Protein AF-A0A916R8A1-F1 (afdb_monomer_lite)

Secondary structure (DSSP, 8-state):
-HHHHHHHHHHIIIIIHHHHHHHHHHHHS-HHHHHHHHHTHHHHHHHHHHHTT----HHHHHHHHHHHHHHHHHHH--

pLDDT: mean 90.04, std 7.25, range [55.75, 96.31]

Radius of gyration: 16.32 Å; chains: 1; bounding box: 36×24×46 Å

Sequence (78 aa):
MKLVGAIFITAFSSTYLGIWLQQTSLKFSPAGIAQTLLATSPIFIIPIAAQMGEKISIRSVLGVLVAVVGISLLFTFR

Structure (mmCIF, N/CA/C/O backbone):
data_AF-A0A916R8A1-F1
#
_entry.id   AF-A0A916R8A1-F1
#
loop_
_atom_site.group_PDB
_atom_site.id
_atom_site.type_symbol
_atom_site.label_atom_id
_atom_site.label_alt_id
_atom_site.label_comp_id
_atom_site.label_asym_id
_atom_site.label_entity_id
_atom_site.label_seq_id
_atom_site.pdbx_PDB_ins_code
_atom_site.Cartn_x
_atom_site.Cartn_y
_atom_site.Cartn_z
_atom_site.occupancy
_atom_site.B_iso_or_equiv
_atom_site.auth_seq_id
_atom_site.auth_comp_id
_atom_site.auth_asym_id
_atom_site.auth_atom_id
_atom_site.pdbx_PDB_model_num
ATOM 1 N N . MET A 1 1 ? 8.048 19.271 23.969 1.00 67.88 1 MET A N 1
ATOM 2 C CA . MET A 1 1 ? 8.983 18.221 23.496 1.00 67.88 1 MET A CA 1
ATOM 3 C C . MET A 1 1 ? 8.286 16.928 23.062 1.00 67.88 1 MET A C 1
ATOM 5 O O . MET A 1 1 ? 8.497 16.527 21.929 1.00 67.88 1 MET A O 1
ATOM 9 N N . LYS A 1 2 ? 7.409 16.305 23.874 1.00 81.75 2 LYS A N 1
ATOM 10 C CA . LYS A 1 2 ? 6.717 15.045 23.500 1.00 81.75 2 LYS A CA 1
ATOM 11 C C . LYS A 1 2 ? 5.885 15.119 22.204 1.00 81.75 2 LYS A C 1
ATOM 13 O O . LYS A 1 2 ? 5.970 14.215 21.385 1.00 81.75 2 LYS A O 1
ATOM 18 N N . LEU A 1 3 ? 5.138 16.209 21.993 1.00 89.56 3 LEU A N 1
ATOM 19 C CA . LEU A 1 3 ? 4.313 16.395 20.789 1.00 89.56 3 LEU A CA 1
ATOM 20 C C . LEU A 1 3 ? 5.154 16.512 19.507 1.00 89.56 3 LEU A C 1
ATOM 22 O O . LEU A 1 3 ? 4.854 15.866 18.513 1.00 89.56 3 LEU A O 1
ATOM 26 N N . VAL A 1 4 ? 6.239 17.291 19.552 1.00 93.25 4 VAL A N 1
ATOM 27 C CA . VAL A 1 4 ? 7.153 17.470 18.411 1.00 93.25 4 VAL A CA 1
ATOM 28 C C . VAL A 1 4 ? 7.817 16.145 18.032 1.00 93.25 4 VAL A C 1
ATOM 30 O O . VAL A 1 4 ? 7.880 15.814 16.854 1.00 93.25 4 VAL A O 1
ATOM 33 N N . GLY A 1 5 ? 8.233 15.347 19.023 1.00 93.06 5 GLY A N 1
ATOM 34 C CA . GLY A 1 5 ? 8.761 14.003 18.782 1.00 93.06 5 GLY A CA 1
ATOM 35 C C . GLY A 1 5 ? 7.738 13.067 18.129 1.00 93.06 5 GLY A C 1
ATOM 36 O O . GLY A 1 5 ? 8.068 12.381 17.168 1.00 93.06 5 GLY A O 1
ATOM 37 N N . ALA A 1 6 ? 6.482 13.078 18.591 1.00 92.56 6 ALA A N 1
ATOM 38 C CA . ALA A 1 6 ? 5.415 12.264 18.003 1.00 92.56 6 ALA A CA 1
ATOM 39 C C . ALA A 1 6 ? 5.087 12.673 16.555 1.00 92.56 6 ALA A C 1
ATOM 41 O O . ALA A 1 6 ? 4.936 11.810 15.689 1.00 92.56 6 ALA A O 1
ATOM 42 N N . ILE A 1 7 ? 5.031 13.979 16.270 1.00 94.31 7 ILE A N 1
ATOM 43 C CA . ILE A 1 7 ? 4.828 14.499 14.909 1.00 94.31 7 ILE A CA 1
ATOM 44 C C . ILE A 1 7 ? 5.992 14.092 14.007 1.00 94.31 7 ILE A C 1
ATOM 46 O O . ILE A 1 7 ? 5.766 13.609 12.903 1.00 94.31 7 ILE A O 1
ATOM 50 N N . PHE A 1 8 ? 7.232 14.233 14.481 1.00 95.06 8 PHE A N 1
ATOM 51 C CA . PHE A 1 8 ? 8.407 13.841 13.711 1.00 95.06 8 PHE A CA 1
ATOM 52 C C . PHE A 1 8 ? 8.377 12.350 13.364 1.00 95.06 8 PHE A C 1
ATOM 54 O O . PHE A 1 8 ? 8.510 11.993 12.198 1.00 95.06 8 PHE A O 1
ATOM 61 N N . ILE A 1 9 ? 8.135 11.481 14.351 1.00 94.44 9 ILE A N 1
ATOM 62 C CA . ILE A 1 9 ? 8.097 10.026 14.146 1.00 94.44 9 ILE A CA 1
ATOM 63 C C . ILE A 1 9 ? 6.999 9.641 13.154 1.00 94.44 9 ILE A C 1
ATOM 65 O O . ILE A 1 9 ? 7.254 8.861 12.238 1.00 94.44 9 ILE A O 1
ATOM 69 N N 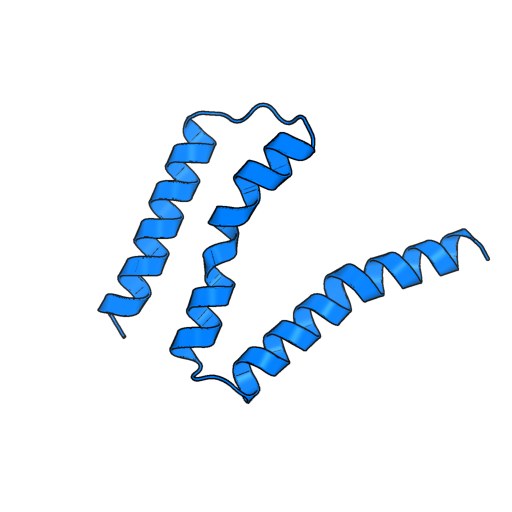. THR A 1 10 ? 5.793 10.186 13.311 1.00 93.69 10 THR A N 1
ATOM 70 C CA . THR A 1 10 ? 4.661 9.851 12.436 1.00 93.69 10 THR A CA 1
ATOM 71 C C . THR A 1 10 ? 4.870 10.367 11.016 1.00 93.69 10 THR A C 1
ATOM 73 O O . THR A 1 10 ? 4.778 9.576 10.083 1.00 93.69 10 THR A O 1
ATOM 76 N N . ALA A 1 11 ? 5.232 11.640 10.836 1.00 92.75 11 ALA A N 1
ATOM 77 C CA . ALA A 1 11 ? 5.457 12.237 9.517 1.00 92.75 11 ALA A CA 1
ATOM 78 C C . ALA A 1 11 ? 6.650 11.610 8.775 1.00 92.75 11 ALA A C 1
ATOM 80 O O . ALA A 1 11 ? 6.598 11.425 7.556 1.00 92.75 11 ALA A O 1
ATOM 81 N N . PHE A 1 12 ? 7.714 11.262 9.505 1.00 94.81 12 PHE A N 1
ATOM 82 C CA . PHE A 1 12 ? 8.870 10.578 8.937 1.00 94.81 12 PHE A CA 1
ATOM 83 C C . PHE A 1 12 ? 8.518 9.150 8.507 1.00 94.81 12 PHE A C 1
ATOM 85 O O . PHE A 1 12 ? 8.816 8.754 7.382 1.00 94.81 12 PHE A O 1
ATOM 92 N N . SER A 1 13 ? 7.857 8.389 9.384 1.00 92.88 13 SER A N 1
ATOM 93 C CA . SER A 1 13 ? 7.588 6.965 9.151 1.00 92.88 13 SER A CA 1
ATOM 94 C C . SER A 1 13 ? 6.494 6.719 8.112 1.00 92.88 13 SER A C 1
ATOM 96 O O . SER A 1 13 ? 6.538 5.693 7.440 1.00 92.88 13 SER A O 1
ATOM 98 N N . SER A 1 14 ? 5.522 7.627 7.961 1.00 89.94 14 SER A N 1
ATOM 99 C CA . SER A 1 14 ? 4.456 7.489 6.963 1.00 89.94 14 SER A CA 1
ATOM 100 C C . SER A 1 14 ? 4.825 8.153 5.633 1.00 89.94 14 SER A C 1
ATOM 102 O O . SER A 1 14 ? 5.103 7.470 4.649 1.00 89.94 14 SER A O 1
ATOM 104 N N . THR A 1 15 ? 4.854 9.485 5.592 1.00 92.25 15 THR A N 1
ATOM 105 C CA . THR A 1 15 ? 4.929 10.251 4.345 1.00 92.25 15 THR A CA 1
ATOM 106 C C . THR A 1 15 ? 6.332 10.247 3.757 1.00 92.25 15 THR A C 1
ATOM 108 O O . THR A 1 15 ? 6.502 9.905 2.588 1.00 92.25 15 THR A O 1
ATOM 111 N N . TYR A 1 16 ? 7.347 10.615 4.548 1.00 95.31 16 TYR A N 1
ATOM 112 C CA . TYR A 1 16 ? 8.717 10.711 4.036 1.00 95.31 16 TYR A CA 1
ATOM 113 C C . TYR A 1 16 ? 9.238 9.343 3.592 1.00 95.31 16 TYR A C 1
ATOM 115 O O . TYR A 1 16 ? 9.668 9.188 2.448 1.00 95.31 16 TYR A O 1
ATOM 123 N N . LEU A 1 17 ? 9.150 8.339 4.470 1.00 95.62 17 LEU A N 1
ATOM 124 C CA . LEU A 1 17 ? 9.630 6.995 4.171 1.00 95.62 17 LEU A CA 1
ATOM 125 C C . LEU A 1 17 ? 8.847 6.358 3.014 1.00 95.62 17 LEU A C 1
ATOM 127 O O . LEU A 1 17 ? 9.458 5.758 2.133 1.00 95.62 17 LEU A O 1
ATOM 131 N N . GLY A 1 18 ? 7.523 6.543 2.964 1.00 93.25 18 GLY A N 1
ATOM 132 C CA . GLY A 1 18 ? 6.686 6.037 1.875 1.00 93.25 18 GLY A CA 1
ATOM 133 C C . GLY A 1 18 ? 7.089 6.593 0.506 1.00 93.25 18 GLY A C 1
ATOM 134 O O . GLY A 1 18 ? 7.313 5.826 -0.431 1.00 93.25 18 GLY A O 1
ATOM 135 N N . ILE A 1 19 ? 7.257 7.915 0.392 1.00 94.75 19 ILE A N 1
ATOM 136 C CA . ILE A 1 19 ? 7.676 8.557 -0.865 1.00 94.75 19 ILE A CA 1
ATOM 137 C C . ILE A 1 19 ? 9.112 8.161 -1.222 1.00 94.75 19 ILE A C 1
ATOM 139 O O . ILE A 1 19 ? 9.402 7.865 -2.380 1.00 94.75 19 ILE A O 1
ATOM 143 N N . TRP A 1 20 ? 10.020 8.107 -0.249 1.00 96.31 20 TRP A N 1
ATOM 144 C CA . TRP A 1 20 ? 11.408 7.724 -0.499 1.00 96.31 20 TRP A CA 1
ATOM 145 C C . TRP A 1 20 ? 11.529 6.286 -1.027 1.00 96.31 20 TRP A C 1
ATOM 147 O O . TRP A 1 20 ? 12.233 6.044 -2.012 1.00 96.31 20 TRP A O 1
ATOM 157 N N . LEU A 1 21 ? 10.791 5.338 -0.440 1.00 95.12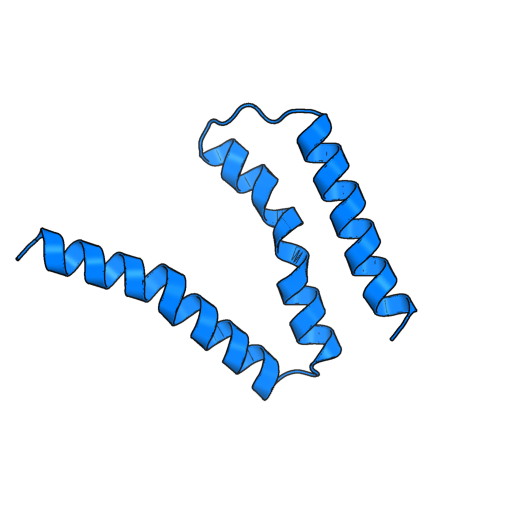 21 LEU A N 1
ATOM 158 C CA . LEU A 1 21 ? 10.724 3.954 -0.920 1.00 95.12 21 LEU A CA 1
ATOM 159 C C . LEU A 1 21 ? 10.079 3.863 -2.310 1.00 95.12 21 LEU A C 1
ATOM 161 O O . LEU A 1 21 ? 10.576 3.129 -3.165 1.00 95.12 21 LEU A O 1
ATOM 165 N N . GLN A 1 22 ? 9.032 4.649 -2.573 1.00 95.25 22 GLN A N 1
ATOM 166 C CA . GLN A 1 22 ? 8.412 4.740 -3.896 1.00 95.25 22 GLN A CA 1
ATOM 167 C C . GLN A 1 22 ? 9.416 5.206 -4.964 1.00 95.25 22 GLN A C 1
ATOM 169 O O . GLN A 1 22 ? 9.564 4.557 -6.000 1.00 95.25 22 GLN A O 1
ATOM 174 N N . GLN A 1 23 ? 10.136 6.302 -4.713 1.00 96.25 23 GLN A N 1
ATOM 175 C CA . GLN A 1 23 ? 11.137 6.832 -5.647 1.00 96.25 23 GLN A CA 1
ATOM 176 C C . GLN A 1 23 ? 12.303 5.856 -5.844 1.00 96.25 23 GLN A C 1
ATOM 178 O O . GLN A 1 23 ? 12.806 5.689 -6.954 1.00 96.25 23 GLN A O 1
ATOM 183 N N . THR A 1 24 ? 12.692 5.149 -4.783 1.00 96.12 24 THR A N 1
ATOM 184 C CA . THR A 1 24 ? 13.690 4.075 -4.847 1.00 96.12 24 THR A CA 1
ATOM 185 C C . THR A 1 24 ? 13.216 2.942 -5.765 1.00 96.12 24 THR A C 1
ATOM 187 O O . THR A 1 24 ? 13.963 2.523 -6.647 1.00 96.12 24 THR A O 1
ATOM 190 N N . SER A 1 25 ? 11.962 2.494 -5.647 1.0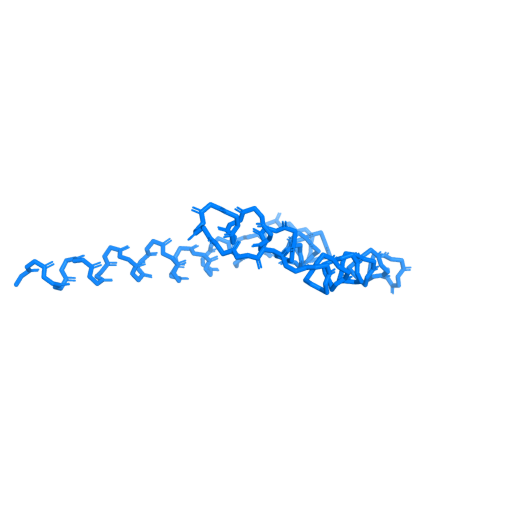0 95.12 25 SER A N 1
ATOM 191 C CA . SER A 1 25 ? 11.389 1.472 -6.536 1.00 95.12 25 SER A CA 1
ATOM 192 C C . SER A 1 25 ? 11.429 1.898 -8.007 1.00 95.12 25 SER A C 1
ATOM 194 O O . SER A 1 25 ? 11.871 1.124 -8.852 1.00 95.12 25 SER A O 1
ATOM 196 N N . LEU A 1 26 ? 11.066 3.148 -8.308 1.00 94.31 26 LEU A N 1
ATOM 197 C CA . LEU A 1 26 ? 11.108 3.685 -9.673 1.00 94.31 26 LEU A CA 1
ATOM 198 C C . LEU A 1 26 ? 12.527 3.787 -10.244 1.00 94.31 26 LEU A C 1
ATOM 200 O O . LEU A 1 26 ? 12.710 3.673 -11.453 1.00 94.31 26 LEU A O 1
ATOM 204 N N . LYS A 1 27 ? 13.530 3.998 -9.387 1.00 94.38 27 LYS A N 1
ATOM 205 C CA . LYS A 1 27 ? 14.936 4.090 -9.795 1.00 94.38 27 LYS A CA 1
ATOM 206 C C . LYS A 1 27 ? 15.559 2.726 -10.100 1.00 94.38 27 LYS A C 1
ATOM 208 O O . LYS A 1 27 ? 16.400 2.636 -10.989 1.00 94.38 27 LYS A O 1
ATOM 213 N N . PHE A 1 28 ? 15.195 1.692 -9.342 1.00 94.38 28 PHE A N 1
ATOM 214 C CA . PHE A 1 28 ? 15.862 0.384 -9.389 1.00 94.38 28 PHE A CA 1
ATOM 215 C C . PHE A 1 28 ? 15.038 -0.725 -10.055 1.00 94.38 28 PHE A C 1
ATOM 217 O O . PHE A 1 28 ? 15.561 -1.813 -10.275 1.00 94.38 28 PHE A O 1
ATOM 224 N N . SER A 1 29 ? 13.765 -0.486 -10.371 1.00 92.44 29 SER A N 1
ATOM 225 C CA . SER A 1 29 ? 12.891 -1.447 -11.051 1.00 92.44 29 SER A CA 1
ATOM 226 C C . SER A 1 29 ? 12.357 -0.871 -12.363 1.00 92.44 29 SER A C 1
ATOM 228 O O . SER A 1 29 ? 12.220 0.347 -12.485 1.00 92.44 29 SER A O 1
ATOM 230 N N . PRO A 1 30 ? 11.987 -1.717 -13.343 1.00 91.69 30 PRO A N 1
ATOM 231 C CA . PRO A 1 30 ? 11.285 -1.252 -14.530 1.00 91.69 30 PRO A CA 1
ATOM 232 C C . PRO A 1 30 ? 10.048 -0.441 -14.141 1.00 91.69 30 PRO A C 1
ATOM 234 O O . PRO A 1 30 ? 9.206 -0.915 -13.373 1.00 91.69 30 PRO A O 1
ATOM 237 N N . ALA A 1 31 ? 9.919 0.766 -14.695 1.00 88.44 31 ALA A N 1
ATOM 238 C CA . ALA A 1 31 ? 8.867 1.707 -14.314 1.00 88.44 31 ALA A CA 1
ATOM 239 C C . ALA A 1 31 ? 7.455 1.103 -14.432 1.00 88.44 31 ALA A C 1
ATOM 241 O O . ALA A 1 31 ? 6.590 1.401 -13.616 1.00 88.44 31 ALA A O 1
ATOM 242 N N . GLY A 1 32 ? 7.220 0.217 -15.407 1.00 86.00 32 GLY A N 1
ATOM 243 C CA . GLY A 1 32 ? 5.944 -0.492 -15.552 1.00 86.00 32 GLY A CA 1
ATOM 244 C C . GLY A 1 32 ? 5.616 -1.428 -14.383 1.00 86.00 32 GLY A C 1
ATOM 245 O O . GLY A 1 32 ? 4.485 -1.429 -13.898 1.00 86.00 32 GLY A O 1
ATOM 246 N N . ILE A 1 33 ? 6.609 -2.172 -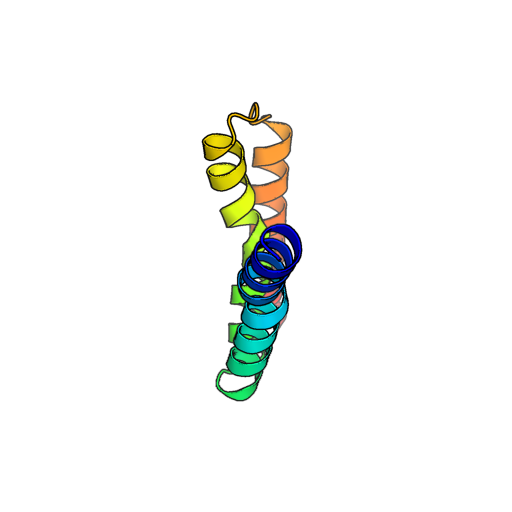13.888 1.00 88.25 33 ILE A N 1
ATOM 247 C CA . ILE A 1 33 ? 6.444 -3.093 -12.754 1.00 88.25 33 ILE A CA 1
ATOM 248 C C . ILE A 1 33 ? 6.248 -2.290 -11.466 1.00 88.25 33 ILE A C 1
ATOM 250 O O . ILE A 1 33 ? 5.287 -2.526 -10.735 1.00 88.25 33 ILE A O 1
ATOM 254 N N . ALA A 1 34 ? 7.115 -1.300 -11.226 1.00 92.38 34 ALA A N 1
ATOM 255 C CA . ALA A 1 34 ? 7.040 -0.433 -10.054 1.00 92.38 34 ALA A CA 1
ATOM 256 C C . ALA A 1 34 ? 5.684 0.284 -9.970 1.00 92.38 34 ALA A C 1
ATOM 258 O O . ALA A 1 34 ? 4.996 0.189 -8.956 1.00 92.38 34 ALA A O 1
ATOM 259 N N . GLN A 1 35 ? 5.250 0.936 -11.054 1.00 89.31 35 GLN A N 1
ATOM 260 C CA . GLN A 1 35 ? 3.978 1.661 -11.074 1.00 89.31 35 GLN A CA 1
ATOM 261 C C . GLN A 1 35 ? 2.779 0.754 -10.853 1.00 89.31 35 GLN A C 1
ATOM 263 O O . GLN A 1 35 ? 1.820 1.178 -10.213 1.00 89.31 35 GLN A O 1
ATOM 268 N N . THR A 1 36 ? 2.820 -0.486 -11.338 1.00 88.44 36 THR A N 1
ATOM 269 C CA . THR A 1 36 ? 1.687 -1.370 -11.103 1.00 88.44 36 THR A CA 1
ATOM 270 C C . THR A 1 36 ? 1.618 -1.831 -9.658 1.00 88.44 36 THR A C 1
ATOM 272 O O . THR A 1 36 ? 0.544 -1.778 -9.065 1.00 88.44 36 THR A O 1
ATOM 275 N N . LEU A 1 37 ? 2.752 -2.200 -9.055 1.00 89.56 37 LEU A N 1
ATOM 276 C CA . LEU A 1 37 ? 2.802 -2.501 -7.624 1.00 89.56 37 LEU A CA 1
ATOM 277 C C . LEU A 1 37 ? 2.291 -1.315 -6.798 1.00 89.56 37 LEU A C 1
ATOM 279 O O . LEU A 1 37 ? 1.476 -1.501 -5.898 1.00 89.56 37 LEU A O 1
ATOM 283 N N . LEU A 1 38 ? 2.678 -0.089 -7.152 1.00 91.19 38 LEU A N 1
ATOM 284 C CA . LEU A 1 38 ? 2.201 1.126 -6.485 1.00 91.19 38 LEU A CA 1
ATOM 285 C C . LEU A 1 38 ? 0.698 1.371 -6.682 1.00 91.19 38 LEU A C 1
ATOM 287 O O . LEU A 1 38 ? 0.035 1.868 -5.772 1.00 91.19 38 LEU A O 1
ATOM 291 N N . ALA A 1 39 ? 0.140 0.992 -7.832 1.00 90.06 39 ALA A N 1
ATOM 292 C CA . ALA A 1 39 ? -1.286 1.117 -8.105 1.00 90.06 39 ALA A CA 1
ATOM 293 C C . ALA A 1 39 ? -2.141 0.096 -7.334 1.00 90.06 39 ALA A C 1
ATOM 295 O O . ALA A 1 39 ? -3.338 0.314 -7.200 1.00 90.06 39 ALA A O 1
ATOM 296 N N . THR A 1 40 ? -1.558 -0.967 -6.760 1.00 90.00 40 THR A N 1
ATOM 297 C CA . THR A 1 40 ? -2.289 -1.968 -5.952 1.00 90.00 40 THR A CA 1
ATOM 298 C C . THR A 1 40 ? -2.798 -1.465 -4.595 1.00 90.00 40 THR A C 1
ATOM 300 O O . THR A 1 40 ? -3.375 -2.243 -3.836 1.00 90.00 40 THR A O 1
ATOM 303 N N . SER A 1 41 ? -2.669 -0.168 -4.287 1.00 90.62 41 SER A N 1
ATOM 304 C CA . SER A 1 41 ? -3.175 0.430 -3.042 1.00 90.62 41 SER A CA 1
ATOM 305 C C . SER A 1 41 ? -4.633 0.074 -2.679 1.00 90.62 41 SER A C 1
ATOM 307 O O . SER A 1 41 ? -4.883 -0.152 -1.490 1.00 90.62 41 SER A O 1
ATOM 309 N N . PRO A 1 42 ? -5.591 -0.095 -3.623 1.00 89.81 42 PRO A N 1
ATOM 310 C CA . PRO A 1 42 ? -6.961 -0.490 -3.295 1.00 89.81 42 PRO A CA 1
ATOM 311 C C . PRO A 1 42 ? -7.066 -1.876 -2.651 1.00 89.81 42 PRO A C 1
ATOM 313 O O . PRO A 1 42 ? -8.020 -2.135 -1.928 1.00 89.81 42 PRO A O 1
ATOM 316 N N . ILE A 1 43 ? -6.100 -2.772 -2.867 1.00 89.00 43 ILE A N 1
ATOM 317 C CA . ILE A 1 43 ? -6.102 -4.112 -2.259 1.00 89.00 43 ILE A CA 1
ATOM 318 C C . ILE A 1 43 ? -5.933 -4.014 -0.737 1.00 89.00 43 ILE A C 1
ATOM 320 O O . ILE A 1 43 ? -6.523 -4.792 0.011 1.00 89.00 43 ILE A O 1
ATOM 324 N N . PHE A 1 44 ? -5.174 -3.023 -0.265 1.00 91.00 44 PHE A N 1
ATOM 325 C CA . PHE A 1 44 ? -4.868 -2.851 1.153 1.00 91.00 44 PHE A CA 1
ATOM 326 C C . PHE A 1 44 ? -5.954 -2.089 1.924 1.00 91.00 44 PHE A C 1
ATOM 328 O O . PHE A 1 44 ? -6.009 -2.197 3.147 1.00 91.00 44 PHE A O 1
ATOM 335 N N . ILE A 1 45 ? -6.854 -1.361 1.249 1.00 90.81 45 ILE A N 1
ATOM 336 C CA . ILE A 1 45 ? -7.847 -0.513 1.931 1.00 90.81 45 ILE A CA 1
ATOM 337 C C . ILE A 1 45 ? -8.864 -1.332 2.744 1.00 90.81 45 ILE A C 1
ATOM 339 O O . ILE A 1 45 ? -9.216 -0.940 3.850 1.00 90.81 45 ILE A O 1
ATOM 343 N N . ILE A 1 46 ? -9.305 -2.490 2.237 1.00 92.25 46 ILE A N 1
ATOM 344 C CA . ILE A 1 46 ? -10.310 -3.346 2.893 1.00 92.25 46 ILE A CA 1
ATOM 345 C C . ILE A 1 46 ? -9.783 -3.968 4.194 1.00 92.25 46 ILE A C 1
ATOM 347 O O . ILE A 1 46 ? -10.453 -3.810 5.215 1.00 92.25 46 ILE A O 1
ATOM 351 N N . PRO A 1 47 ? -8.621 -4.655 4.220 1.00 91.44 47 PRO A N 1
ATOM 352 C CA . PRO A 1 47 ? -8.109 -5.223 5.465 1.00 91.44 47 PRO A CA 1
ATOM 353 C C . PRO A 1 47 ? -7.755 -4.144 6.496 1.00 91.44 47 PRO A C 1
ATOM 355 O O . PRO A 1 47 ? -8.015 -4.340 7.681 1.00 91.44 47 PRO A O 1
ATOM 358 N N . ILE A 1 48 ? -7.232 -2.989 6.063 1.00 93.50 48 ILE A N 1
ATOM 359 C CA . ILE A 1 48 ? -6.947 -1.863 6.965 1.00 93.50 48 ILE A CA 1
ATOM 360 C C . ILE A 1 48 ? -8.246 -1.325 7.577 1.00 93.50 48 ILE A C 1
ATOM 362 O O . ILE A 1 48 ? -8.333 -1.202 8.797 1.00 93.50 48 ILE A O 1
ATOM 366 N N . ALA A 1 49 ? -9.278 -1.083 6.762 1.00 92.25 49 ALA A N 1
ATOM 367 C CA . ALA A 1 49 ? -10.587 -0.638 7.240 1.00 92.25 49 ALA A CA 1
ATOM 368 C C . ALA A 1 49 ? -11.220 -1.654 8.211 1.00 92.25 49 ALA A C 1
ATOM 370 O O . ALA A 1 49 ? -11.758 -1.266 9.248 1.00 92.25 49 ALA A O 1
ATOM 371 N N . ALA A 1 50 ? -11.087 -2.959 7.934 1.00 92.75 50 ALA A N 1
ATOM 372 C CA . ALA A 1 50 ? -11.529 -4.019 8.842 1.00 92.75 50 ALA A CA 1
ATOM 373 C C . ALA A 1 50 ? -10.821 -3.943 10.203 1.00 92.75 50 ALA A C 1
ATOM 375 O O . ALA A 1 50 ? -11.471 -4.013 11.245 1.00 92.75 50 ALA A O 1
ATOM 376 N N . GLN A 1 51 ? -9.494 -3.774 10.200 1.00 95.38 51 GLN A N 1
ATOM 377 C CA . GLN A 1 51 ? -8.687 -3.669 11.418 1.00 95.38 51 GLN A CA 1
ATOM 378 C C . GLN A 1 51 ? -8.993 -2.388 12.208 1.00 95.38 51 GLN A C 1
ATOM 380 O O . GLN A 1 51 ? -8.902 -2.382 13.434 1.00 95.38 51 GLN A O 1
ATOM 385 N N . MET A 1 52 ? -9.398 -1.318 11.523 1.00 94.00 52 MET A N 1
ATOM 386 C CA . MET A 1 52 ? -9.868 -0.073 12.136 1.00 94.00 52 MET A CA 1
ATOM 387 C C . MET A 1 52 ? -11.299 -0.174 12.697 1.00 94.00 52 MET A C 1
ATOM 389 O O . MET A 1 52 ? -11.763 0.760 13.348 1.00 94.00 52 MET A O 1
ATOM 393 N N . GLY A 1 53 ? -11.992 -1.301 12.494 1.00 91.38 53 GLY A N 1
ATOM 394 C CA . GLY A 1 53 ? -13.364 -1.519 12.962 1.00 91.38 53 GLY A CA 1
ATOM 395 C C . GLY A 1 53 ? -14.431 -0.850 12.091 1.00 91.38 53 GLY A C 1
ATOM 396 O O . GLY A 1 53 ? -15.582 -0.715 12.515 1.00 91.38 53 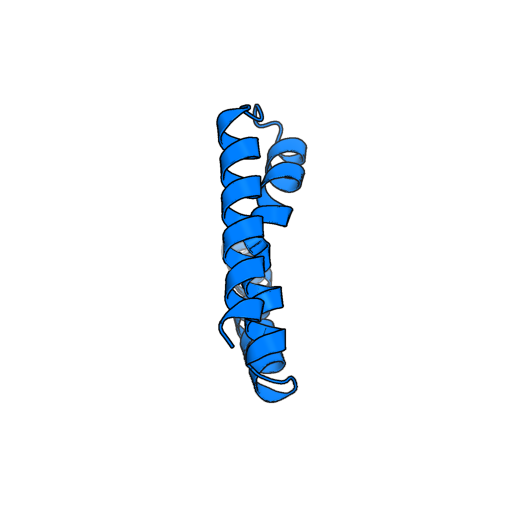GLY A O 1
ATOM 397 N N . GLU A 1 54 ? -14.078 -0.419 10.879 1.00 90.25 54 GLU A N 1
ATOM 398 C CA . GLU A 1 54 ? -15.021 0.183 9.944 1.00 90.25 54 GLU A CA 1
ATOM 399 C C . GLU A 1 54 ? -15.948 -0.876 9.331 1.00 90.25 54 GLU A C 1
ATOM 401 O O . GLU A 1 54 ? -15.554 -2.005 9.023 1.00 90.25 54 GLU A O 1
ATOM 406 N N . LYS A 1 55 ? -17.217 -0.509 9.116 1.00 90.12 55 LYS A N 1
ATOM 407 C CA . LYS A 1 55 ? -18.184 -1.395 8.458 1.00 90.12 55 LYS A CA 1
ATOM 408 C C . LYS A 1 55 ? -17.884 -1.465 6.964 1.00 90.12 55 LYS A C 1
ATOM 410 O O . LYS A 1 55 ? -18.188 -0.534 6.219 1.00 90.12 55 LYS A O 1
ATOM 415 N N . ILE A 1 56 ? -17.350 -2.598 6.521 1.00 90.94 56 ILE A N 1
ATOM 416 C CA . ILE A 1 56 ? -17.098 -2.849 5.102 1.00 90.94 56 ILE A CA 1
ATOM 417 C C . ILE A 1 56 ? -18.433 -2.979 4.368 1.00 90.94 56 ILE A C 1
ATOM 419 O O . ILE A 1 56 ? -19.203 -3.915 4.587 1.00 90.94 56 ILE A O 1
ATOM 423 N N . SER A 1 57 ? -18.706 -2.030 3.475 1.00 93.31 57 SER A N 1
ATOM 424 C CA . SER A 1 57 ? -19.877 -2.089 2.606 1.00 93.31 57 SER A CA 1
ATOM 425 C C . SER A 1 57 ? -19.599 -2.943 1.366 1.00 93.31 57 SER A C 1
ATOM 427 O O . SER A 1 57 ? -18.487 -2.950 0.836 1.00 93.31 57 SER A O 1
ATOM 429 N N . ILE A 1 58 ? -20.636 -3.595 0.830 1.00 93.25 58 ILE A N 1
ATOM 430 C CA . ILE A 1 58 ? -20.559 -4.312 -0.458 1.00 93.25 58 ILE A CA 1
ATOM 431 C C . ILE A 1 58 ? -20.091 -3.379 -1.587 1.00 93.25 58 ILE A C 1
ATOM 433 O O . ILE A 1 58 ? -19.341 -3.791 -2.467 1.00 93.25 58 ILE A O 1
ATOM 437 N N . ARG A 1 59 ? -20.472 -2.095 -1.532 1.00 92.69 59 ARG A N 1
ATOM 438 C CA . ARG A 1 59 ? -20.045 -1.078 -2.505 1.00 92.69 59 ARG A CA 1
ATOM 439 C C . ARG A 1 59 ? -18.528 -0.866 -2.476 1.00 92.69 59 ARG A C 1
ATOM 441 O O . ARG A 1 59 ? -17.923 -0.733 -3.533 1.00 92.69 59 ARG A O 1
ATOM 448 N N . SER A 1 60 ? -17.918 -0.885 -1.289 1.00 90.62 60 SER A N 1
ATOM 449 C CA . SER A 1 60 ? -16.464 -0.768 -1.118 1.00 90.62 60 SER A CA 1
ATOM 450 C C . SER A 1 60 ? -15.736 -1.961 -1.737 1.00 90.62 60 SER A C 1
ATOM 452 O O . SER A 1 60 ? -14.754 -1.778 -2.450 1.00 90.62 60 SER A O 1
ATOM 454 N N . VAL A 1 61 ? -16.255 -3.175 -1.527 1.00 92.06 61 VAL A N 1
ATOM 455 C CA . VAL A 1 61 ? -15.692 -4.401 -2.116 1.00 92.06 61 VAL A CA 1
ATOM 456 C C . VAL A 1 61 ? -15.767 -4.359 -3.643 1.00 92.06 61 VAL A C 1
ATOM 458 O O . VAL A 1 61 ? -14.767 -4.609 -4.312 1.00 92.06 61 VAL A O 1
ATOM 461 N N . LEU A 1 62 ? -16.919 -3.979 -4.203 1.00 94.50 62 LEU A N 1
ATOM 462 C CA . LEU A 1 62 ? -17.080 -3.821 -5.652 1.00 94.50 62 LEU A CA 1
ATOM 463 C C . LEU A 1 62 ? -16.133 -2.756 -6.220 1.00 94.50 62 LEU A C 1
ATOM 465 O O . LEU A 1 62 ? -15.524 -2.983 -7.260 1.00 94.50 62 LEU A O 1
ATOM 469 N N . GLY A 1 63 ? -15.958 -1.629 -5.526 1.00 92.06 63 GLY A N 1
ATOM 470 C CA . GLY A 1 63 ? -15.012 -0.587 -5.928 1.00 92.06 63 GLY A CA 1
ATOM 471 C C . GLY A 1 63 ? -13.569 -1.092 -5.999 1.00 92.06 63 GLY A C 1
ATOM 472 O O . GLY A 1 63 ? -12.872 -0.814 -6.972 1.00 92.06 63 GLY A O 1
ATOM 473 N N . VAL A 1 64 ? -13.137 -1.892 -5.019 1.00 92.81 64 VAL A N 1
ATOM 474 C CA . VAL A 1 64 ? -11.806 -2.517 -5.035 1.00 92.81 64 VAL A CA 1
ATOM 475 C C . VAL A 1 64 ? -11.668 -3.511 -6.183 1.00 92.81 64 VAL A C 1
ATOM 477 O O . VAL A 1 64 ? -10.655 -3.477 -6.873 1.00 92.81 64 VAL A O 1
ATOM 480 N N . LEU A 1 65 ? -12.682 -4.339 -6.451 1.00 93.56 65 LEU A N 1
ATOM 481 C CA . LEU A 1 65 ? -12.662 -5.254 -7.599 1.00 93.56 65 LEU A CA 1
ATOM 482 C C . LEU A 1 65 ? -12.520 -4.499 -8.926 1.00 93.56 65 LEU A C 1
ATOM 484 O O . LEU A 1 65 ? -11.681 -4.860 -9.748 1.00 93.56 65 LEU A O 1
ATOM 488 N N . VAL A 1 66 ? -13.284 -3.419 -9.117 1.00 93.62 66 VAL A N 1
ATOM 489 C CA . VAL A 1 66 ? -13.185 -2.562 -10.310 1.00 93.62 66 VAL A CA 1
ATOM 490 C C . VAL A 1 66 ? -11.794 -1.938 -10.426 1.00 93.62 66 VAL A C 1
ATOM 492 O O . VAL A 1 66 ? -11.212 -1.938 -11.509 1.00 93.62 66 VAL A O 1
ATOM 495 N N . ALA A 1 67 ? -11.232 -1.450 -9.318 1.00 91.38 67 ALA A N 1
ATOM 496 C CA . ALA A 1 67 ? -9.893 -0.877 -9.309 1.00 91.38 67 ALA A CA 1
ATOM 497 C C . ALA A 1 67 ? -8.822 -1.917 -9.676 1.00 91.38 67 ALA A C 1
ATOM 499 O O . ALA A 1 67 ? -7.976 -1.638 -10.521 1.00 91.38 67 ALA A O 1
ATOM 500 N N . VAL A 1 68 ? -8.892 -3.127 -9.110 1.00 90.12 68 VAL A N 1
ATOM 501 C CA . VAL A 1 68 ? -7.978 -4.237 -9.433 1.00 90.12 68 VAL A CA 1
ATOM 502 C C . VAL A 1 68 ? -8.052 -4.594 -10.915 1.00 90.12 68 VAL A C 1
ATOM 504 O O . VAL A 1 68 ? -7.010 -4.687 -11.558 1.00 90.12 68 VAL A O 1
ATOM 507 N N . VAL A 1 69 ? -9.255 -4.703 -11.487 1.00 92.00 69 VAL A N 1
ATOM 508 C CA . VAL A 1 69 ? -9.434 -4.940 -12.930 1.00 92.00 69 VAL A CA 1
ATOM 509 C C . VAL A 1 69 ? -8.800 -3.819 -13.760 1.00 92.00 69 VAL A C 1
ATOM 511 O O . VAL A 1 69 ? -8.079 -4.101 -14.714 1.00 92.00 69 VAL A O 1
ATOM 514 N N . GLY A 1 70 ? -9.008 -2.553 -13.385 1.00 88.25 70 GLY A N 1
ATOM 515 C CA . GLY A 1 70 ? -8.389 -1.410 -14.063 1.00 88.25 70 GLY A CA 1
ATOM 516 C C . GLY A 1 70 ? -6.857 -1.448 -14.031 1.00 88.25 70 GLY A C 1
ATOM 517 O O . GLY A 1 70 ? -6.210 -1.201 -15.048 1.00 88.25 70 GLY A O 1
ATOM 518 N N . ILE A 1 71 ? -6.273 -1.821 -12.890 1.00 87.00 71 ILE A N 1
ATOM 519 C CA . ILE A 1 71 ? -4.823 -1.996 -12.734 1.00 87.00 71 ILE A CA 1
ATOM 520 C C . ILE A 1 71 ? -4.315 -3.134 -13.629 1.00 87.00 71 ILE A C 1
ATOM 522 O O . ILE A 1 71 ? -3.296 -2.976 -14.299 1.00 87.00 71 ILE A O 1
ATOM 526 N N . SER A 1 72 ? -5.036 -4.259 -13.689 1.00 84.56 72 SER A N 1
ATOM 527 C CA . SER A 1 72 ? -4.695 -5.385 -14.566 1.00 84.56 72 SER A CA 1
ATOM 528 C C . SER A 1 72 ? -4.718 -5.000 -16.048 1.00 84.56 72 SE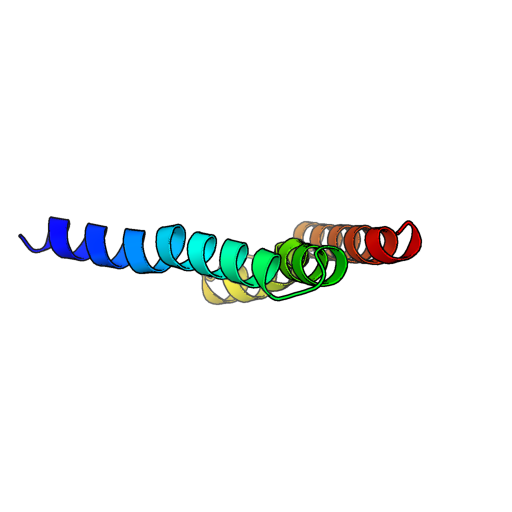R A C 1
ATOM 530 O O . SER A 1 72 ? -3.817 -5.393 -16.784 1.00 84.56 72 SER A O 1
ATOM 532 N N . LEU A 1 73 ? -5.686 -4.189 -16.486 1.00 85.62 73 LEU A N 1
ATOM 533 C CA . LEU A 1 73 ? -5.750 -3.699 -17.869 1.00 85.62 73 LEU A CA 1
ATOM 534 C C . LEU A 1 73 ? -4.555 -2.809 -18.229 1.00 85.62 73 LEU A C 1
ATOM 536 O O . LEU A 1 73 ? -4.078 -2.851 -19.359 1.00 85.62 73 LEU A O 1
ATOM 540 N N . LEU A 1 74 ? -4.031 -2.036 -17.277 1.00 77.31 74 LEU A N 1
ATOM 541 C CA . LEU A 1 74 ? -2.872 -1.166 -17.497 1.00 77.31 74 LEU A CA 1
ATOM 542 C C . LEU A 1 74 ? -1.615 -1.960 -17.896 1.00 77.31 74 LEU A C 1
ATOM 544 O O . LEU A 1 74 ? -0.782 -1.445 -18.638 1.00 77.31 74 LEU A O 1
ATOM 548 N N . PHE A 1 75 ? -1.505 -3.223 -17.470 1.00 70.31 75 PHE A N 1
ATOM 549 C CA . PHE A 1 75 ? -0.481 -4.149 -17.963 1.00 70.31 75 PHE A CA 1
ATOM 550 C C . PHE A 1 75 ? -0.771 -4.706 -19.360 1.00 70.31 75 PHE A C 1
ATOM 552 O O . PHE A 1 75 ? 0.170 -5.049 -20.059 1.00 70.31 75 PHE A O 1
ATOM 559 N N . THR A 1 76 ? -2.037 -4.828 -19.768 1.00 69.88 76 THR A N 1
ATOM 560 C CA . THR A 1 76 ? -2.410 -5.306 -21.112 1.00 69.88 76 THR A CA 1
ATOM 561 C C . THR A 1 76 ? -2.182 -4.245 -22.192 1.00 69.88 76 THR A C 1
ATOM 563 O O . THR A 1 76 ? -1.889 -4.592 -23.331 1.00 69.88 76 THR A O 1
ATOM 566 N N . PHE A 1 77 ? -2.322 -2.959 -21.852 1.00 64.81 77 PHE A N 1
ATOM 567 C CA . PHE A 1 77 ? -2.144 -1.834 -22.783 1.00 64.81 77 PHE A CA 1
ATOM 568 C C . PHE A 1 77 ? -0.728 -1.226 -22.781 1.00 64.81 77 PHE A C 1
ATOM 570 O O . PHE A 1 77 ? -0.504 -0.213 -23.447 1.00 64.81 77 PHE A O 1
ATOM 577 N N . ARG A 1 78 ? 0.209 -1.809 -22.026 1.00 55.75 78 ARG A N 1
ATOM 578 C CA . ARG A 1 78 ? 1.638 -1.474 -22.056 1.00 55.75 78 ARG A CA 1
ATOM 579 C C . ARG A 1 78 ? 2.421 -2.509 -22.841 1.00 55.75 78 ARG A C 1
ATOM 581 O O . ARG A 1 78 ? 3.390 -2.076 -23.499 1.00 55.75 78 ARG A O 1
#

Foldseek 3Di:
DVVVVVCCCVCCVPPVVVVVVLVVCCVPDPVLVSVLVVLLVLVPPVVVCVVVVHDDDPVSVVVSVVSNVVSVVSVVVD